Protein AF-A0A091DSF1-F1 (afdb_monomer_lite)

Structure (mmCIF, N/CA/C/O backbone):
data_AF-A0A091DSF1-F1
#
_entry.id   AF-A0A091DSF1-F1
#
loop_
_atom_site.group_PDB
_atom_site.id
_atom_site.type_symbol
_atom_site.label_atom_id
_atom_site.label_alt_id
_atom_site.label_comp_id
_atom_site.label_asym_id
_atom_site.label_entity_id
_atom_site.label_seq_id
_atom_site.pdbx_PDB_ins_code
_atom_site.Cartn_x
_atom_site.Cartn_y
_atom_site.Cartn_z
_atom_site.occupancy
_atom_site.B_iso_or_equiv
_atom_site.auth_seq_id
_atom_site.auth_comp_id
_atom_site.auth_asym_id
_atom_site.auth_atom_id
_atom_site.pdbx_PDB_model_num
ATOM 1 N N . MET A 1 1 ? 6.941 7.607 -9.540 1.00 82.31 1 MET A N 1
ATOM 2 C CA . MET A 1 1 ? 7.111 6.424 -10.412 1.00 82.31 1 MET A CA 1
ATOM 3 C C . MET A 1 1 ? 6.144 6.342 -11.587 1.00 82.31 1 MET A C 1
ATOM 5 O O . MET A 1 1 ? 6.622 6.456 -12.704 1.00 82.31 1 MET A O 1
ATOM 9 N N . GLN A 1 2 ? 4.824 6.192 -11.402 1.00 90.00 2 GLN A N 1
ATOM 10 C CA . GLN A 1 2 ? 3.888 5.979 -12.531 1.00 90.00 2 GLN A CA 1
ATOM 11 C C . GLN A 1 2 ? 4.044 7.024 -13.659 1.00 90.00 2 GLN A C 1
ATOM 13 O O . GLN A 1 2 ? 4.315 6.660 -14.799 1.00 90.00 2 GLN A O 1
ATOM 18 N N . ASN A 1 3 ? 3.975 8.321 -13.329 1.00 93.19 3 ASN A N 1
ATOM 19 C CA . ASN A 1 3 ? 4.125 9.405 -14.313 1.00 93.19 3 ASN A CA 1
ATOM 20 C C . ASN A 1 3 ? 5.561 9.534 -14.854 1.00 93.19 3 ASN A C 1
ATOM 22 O O . ASN A 1 3 ? 5.748 9.822 -16.030 1.00 93.19 3 ASN A O 1
ATOM 26 N N . GLN A 1 4 ? 6.575 9.285 -14.016 1.00 91.81 4 GLN A N 1
ATOM 27 C CA . GLN A 1 4 ? 7.993 9.338 -14.414 1.00 91.81 4 GLN A CA 1
ATOM 28 C C . GLN A 1 4 ? 8.351 8.248 -15.433 1.00 91.81 4 GLN A C 1
ATOM 30 O O . GLN A 1 4 ? 9.239 8.441 -16.253 1.00 91.81 4 GLN A O 1
ATOM 35 N N . ARG A 1 5 ? 7.644 7.115 -15.404 1.00 90.44 5 ARG A N 1
ATOM 36 C CA . ARG A 1 5 ? 7.838 5.987 -16.324 1.00 90.44 5 ARG A CA 1
ATOM 37 C C . ARG A 1 5 ? 6.882 6.021 -17.522 1.00 90.44 5 ARG A C 1
ATOM 39 O O . ARG A 1 5 ? 6.739 5.025 -18.219 1.00 90.44 5 ARG A O 1
ATOM 46 N N . GLY A 1 6 ? 6.191 7.143 -17.743 1.00 93.94 6 GLY A N 1
ATOM 47 C CA . GLY A 1 6 ? 5.244 7.313 -18.850 1.00 93.94 6 GLY A CA 1
ATOM 48 C C . GLY A 1 6 ? 3.915 6.566 -18.687 1.00 93.94 6 GLY A C 1
ATOM 49 O O . GLY A 1 6 ? 3.110 6.560 -19.620 1.00 93.94 6 GLY A O 1
ATOM 50 N N . GLY A 1 7 ? 3.660 5.973 -17.516 1.00 93.00 7 GLY A N 1
ATOM 51 C CA . GLY A 1 7 ? 2.396 5.324 -17.182 1.00 93.00 7 GLY A CA 1
ATOM 52 C C . GLY A 1 7 ? 1.232 6.314 -17.070 1.00 93.00 7 GLY A C 1
ATOM 53 O O . GLY A 1 7 ? 1.374 7.527 -17.252 1.00 93.00 7 GLY A O 1
ATOM 54 N N . ARG A 1 8 ? 0.040 5.789 -16.785 1.00 96.25 8 ARG A N 1
ATOM 55 C CA . ARG A 1 8 ? -1.176 6.581 -16.558 1.00 96.25 8 ARG A CA 1
ATOM 56 C C . ARG A 1 8 ? -1.761 6.223 -15.200 1.00 96.25 8 ARG A C 1
ATOM 58 O O . ARG A 1 8 ? -1.817 5.051 -14.836 1.00 96.25 8 ARG A O 1
ATOM 65 N N . VAL A 1 9 ? -2.158 7.232 -14.432 1.00 94.56 9 VAL A N 1
ATOM 66 C CA . VAL A 1 9 ? -2.854 7.026 -13.158 1.00 94.56 9 VAL A CA 1
ATOM 67 C C . VAL A 1 9 ? -4.334 6.819 -13.454 1.00 94.56 9 VAL A C 1
ATOM 69 O O . VAL A 1 9 ? -4.955 7.659 -14.101 1.00 94.56 9 VAL A O 1
ATOM 72 N N . LEU A 1 10 ? -4.878 5.698 -12.987 1.00 95.44 10 LEU A N 1
ATOM 73 C CA . LEU A 1 10 ? -6.308 5.415 -12.994 1.00 95.44 10 LEU A CA 1
ATOM 74 C C . LEU A 1 10 ? -6.775 5.406 -11.541 1.00 95.44 10 LEU A C 1
ATOM 76 O O . LEU A 1 10 ? -6.342 4.559 -10.759 1.00 95.44 10 LEU A O 1
ATOM 80 N N . PHE A 1 11 ? -7.604 6.380 -11.175 1.00 96.00 11 PHE A N 1
ATOM 81 C CA . PHE A 1 11 ? -8.166 6.462 -9.832 1.00 96.00 11 PHE A CA 1
ATOM 82 C C . PHE A 1 11 ? -9.289 5.438 -9.663 1.00 96.00 11 PHE A C 1
ATOM 84 O O . PHE A 1 11 ? -10.062 5.197 -10.589 1.00 96.00 11 PHE A O 1
ATOM 91 N N . GLN A 1 12 ? -9.352 4.843 -8.476 1.00 96.25 12 GLN A N 1
ATOM 92 C CA . GLN A 1 12 ? -10.403 3.922 -8.056 1.00 96.25 12 GLN A CA 1
ATOM 93 C C . GLN A 1 12 ? -11.047 4.456 -6.779 1.00 96.25 12 GLN A C 1
ATOM 95 O O . GLN A 1 12 ? -10.413 5.208 -6.033 1.00 96.25 12 GLN A O 1
ATOM 100 N N . ASP A 1 13 ? -12.286 4.045 -6.524 1.00 97.31 13 ASP A N 1
ATOM 101 C CA . ASP A 1 13 ? -12.991 4.412 -5.302 1.00 97.31 13 ASP A CA 1
ATOM 102 C C . ASP A 1 13 ? -12.286 3.819 -4.081 1.00 97.31 13 ASP A C 1
ATOM 104 O O . ASP A 1 13 ? -12.090 2.602 -3.976 1.00 97.31 13 ASP A O 1
ATOM 108 N N . VAL A 1 14 ? -11.935 4.684 -3.130 1.00 95.31 14 VAL A N 1
ATOM 109 C CA . VAL A 1 14 ? -11.413 4.250 -1.835 1.00 95.31 14 VAL A CA 1
ATOM 110 C C . VAL A 1 14 ? -12.572 3.668 -1.041 1.00 95.31 14 VAL A C 1
ATOM 112 O O . VAL A 1 14 ? -13.507 4.378 -0.66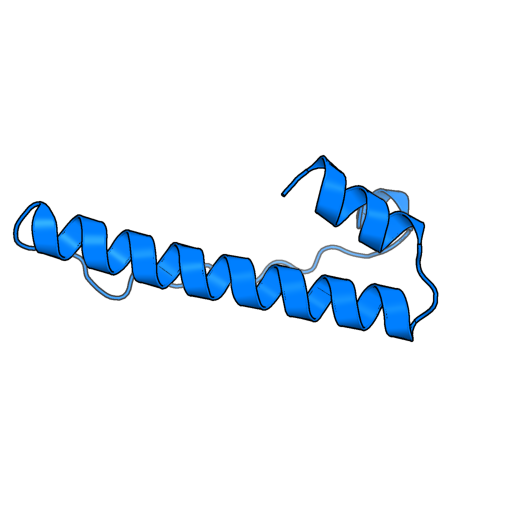9 1.00 95.31 14 VAL A O 1
ATOM 115 N N . GLN A 1 15 ? -12.518 2.360 -0.807 1.00 95.88 15 GLN A N 1
ATOM 116 C CA . GLN A 1 15 ? -13.533 1.677 -0.018 1.00 95.88 15 GLN A CA 1
ATOM 117 C C . GLN A 1 15 ? -13.489 2.173 1.425 1.00 95.88 15 GLN A C 1
ATOM 119 O O . GLN A 1 15 ? -12.412 2.417 1.977 1.00 95.88 15 GLN A O 1
ATOM 124 N N . LYS A 1 16 ? -14.667 2.307 2.041 1.00 95.12 16 LYS A N 1
ATOM 125 C CA . LYS A 1 16 ? -14.740 2.603 3.469 1.00 95.12 16 LYS A CA 1
ATOM 126 C C . LYS A 1 16 ? -14.040 1.495 4.275 1.00 95.12 16 LYS A C 1
ATOM 128 O O . LYS A 1 16 ? -14.018 0.346 3.818 1.00 95.12 16 LYS A O 1
ATOM 133 N N . PRO A 1 17 ? -13.494 1.809 5.460 1.00 92.69 17 PRO A N 1
ATOM 134 C CA . PRO A 1 17 ? -13.001 0.787 6.373 1.00 92.69 17 PRO A CA 1
ATOM 135 C C . PRO A 1 17 ? -14.072 -0.271 6.664 1.00 92.69 17 PRO A C 1
ATOM 137 O O . PRO A 1 17 ? -15.273 -0.010 6.551 1.00 92.69 17 PRO A O 1
ATOM 140 N N . SER A 1 18 ? -13.635 -1.473 7.036 1.00 90.25 18 SER A N 1
ATOM 141 C CA . SER A 1 18 ? -14.550 -2.570 7.371 1.00 90.25 18 SER A CA 1
ATOM 142 C C . SER A 1 18 ? -15.439 -2.250 8.571 1.00 90.25 18 SER A C 1
ATOM 144 O O . SER A 1 18 ? -16.568 -2.732 8.623 1.00 90.25 18 SER A O 1
ATOM 146 N N . GLU A 1 19 ? -14.940 -1.433 9.501 1.00 91.31 19 GLU A N 1
ATOM 147 C CA . GLU A 1 19 ? -15.630 -1.066 10.732 1.00 91.31 19 GLU A CA 1
ATOM 148 C C . GLU A 1 19 ? -15.631 0.453 10.927 1.00 91.31 19 GLU A C 1
ATOM 150 O O . GLU A 1 19 ? -14.641 1.133 10.648 1.00 91.31 19 GLU A O 1
ATOM 155 N N . ASP A 1 20 ? -16.761 0.973 11.406 1.00 92.25 20 ASP A N 1
ATOM 156 C CA . ASP A 1 20 ? -16.924 2.384 11.769 1.00 92.25 20 ASP A CA 1
ATOM 157 C C . ASP A 1 20 ? -16.493 2.643 13.237 1.00 92.25 20 ASP A C 1
ATOM 159 O O . ASP A 1 20 ? -16.135 3.766 13.595 1.00 92.25 20 ASP A O 1
ATOM 163 N N . GLU A 1 21 ? -16.462 1.595 14.073 1.00 93.94 21 GLU A N 1
ATOM 164 C CA . GLU A 1 21 ? -15.994 1.600 15.467 1.00 93.94 21 GLU A CA 1
ATOM 165 C C . GLU A 1 21 ? -14.948 0.495 15.676 1.00 93.94 21 GLU A C 1
ATOM 167 O O . GLU A 1 21 ? -15.131 -0.617 15.200 1.00 93.94 21 GLU A O 1
ATOM 172 N N . TRP A 1 22 ? -13.876 0.776 16.424 1.00 92.88 22 TRP A N 1
ATOM 173 C CA . TRP A 1 22 ? -12.710 -0.121 16.549 1.00 92.88 22 TRP A CA 1
ATOM 174 C C . TRP A 1 22 ? -12.606 -0.842 17.899 1.00 92.88 22 TRP A C 1
ATOM 176 O O . TRP A 1 22 ? -11.537 -1.320 18.267 1.00 92.88 22 TRP A O 1
ATOM 186 N N . GLY A 1 23 ? -13.691 -0.871 18.675 1.00 93.00 23 GLY A N 1
ATOM 187 C CA . GLY A 1 23 ? -13.712 -1.522 19.984 1.00 93.00 23 GLY A CA 1
ATOM 188 C C . GLY A 1 23 ? -12.693 -0.935 20.968 1.00 93.00 23 GLY A C 1
ATOM 189 O O . GLY A 1 23 ? -12.628 0.278 21.183 1.00 93.00 23 GLY A O 1
ATOM 190 N N . LYS A 1 24 ? -11.925 -1.807 21.627 1.00 95.19 24 LYS A N 1
ATOM 191 C CA . LYS A 1 24 ? -10.858 -1.417 22.559 1.00 95.19 24 LYS A CA 1
ATOM 192 C C . LYS A 1 24 ? -9.551 -1.188 21.802 1.00 95.19 24 LYS A C 1
ATOM 194 O O . LYS A 1 24 ? -9.365 -1.635 20.680 1.00 95.19 24 LYS A O 1
ATOM 199 N N . THR A 1 25 ? -8.575 -0.575 22.471 1.00 95.25 25 THR A N 1
ATOM 200 C CA . THR A 1 25 ? -7.245 -0.321 21.891 1.00 95.25 25 THR A CA 1
ATOM 201 C C . THR A 1 25 ? -6.581 -1.575 21.315 1.00 95.25 25 THR A C 1
ATOM 203 O O . THR A 1 25 ? -5.901 -1.483 20.301 1.00 95.25 25 THR A O 1
ATOM 206 N N . VAL A 1 26 ? -6.767 -2.739 21.948 1.00 97.12 26 VAL A N 1
ATOM 207 C CA . VAL A 1 26 ? -6.211 -4.006 21.449 1.00 97.12 26 VAL A CA 1
ATOM 208 C C . VAL A 1 26 ? -6.833 -4.409 20.112 1.00 97.12 26 VAL A C 1
ATOM 210 O O . VAL A 1 26 ? -6.095 -4.712 19.182 1.00 97.12 26 VAL A O 1
ATOM 213 N N . ASP A 1 27 ? -8.156 -4.303 19.985 1.00 95.69 27 ASP A N 1
ATOM 214 C CA . ASP A 1 27 ? -8.893 -4.664 18.772 1.00 95.69 27 ASP A CA 1
ATOM 215 C C . ASP A 1 27 ? -8.481 -3.741 17.607 1.00 95.69 27 ASP A C 1
ATOM 217 O O . ASP A 1 27 ? -8.178 -4.197 16.504 1.00 95.69 27 ASP A O 1
ATOM 221 N N . ALA A 1 28 ? -8.346 -2.438 17.883 1.00 95.50 28 ALA A N 1
ATOM 222 C CA . ALA A 1 28 ? -7.862 -1.453 16.917 1.00 95.50 28 ALA A CA 1
ATOM 223 C C . ALA A 1 28 ? -6.425 -1.740 16.436 1.00 95.50 28 ALA A C 1
ATOM 225 O O . ALA A 1 28 ? -6.126 -1.602 15.248 1.00 95.50 28 ALA A O 1
ATOM 226 N N . ILE A 1 29 ? -5.528 -2.144 17.343 1.00 96.75 29 ILE A N 1
ATOM 227 C CA . ILE A 1 29 ? -4.142 -2.493 16.993 1.00 96.75 29 ILE A CA 1
ATOM 228 C C . ILE A 1 29 ? -4.101 -3.780 16.168 1.00 96.75 29 ILE A C 1
ATOM 230 O O . ILE A 1 29 ? -3.355 -3.846 15.193 1.00 96.75 29 ILE A O 1
ATOM 234 N N . GLU A 1 30 ? -4.898 -4.791 16.513 1.00 96.25 30 GLU A N 1
ATOM 235 C CA . GLU A 1 30 ? -4.980 -6.032 15.737 1.00 96.25 30 GLU A CA 1
ATOM 236 C C . GLU A 1 30 ? -5.502 -5.776 14.316 1.00 96.25 30 GLU A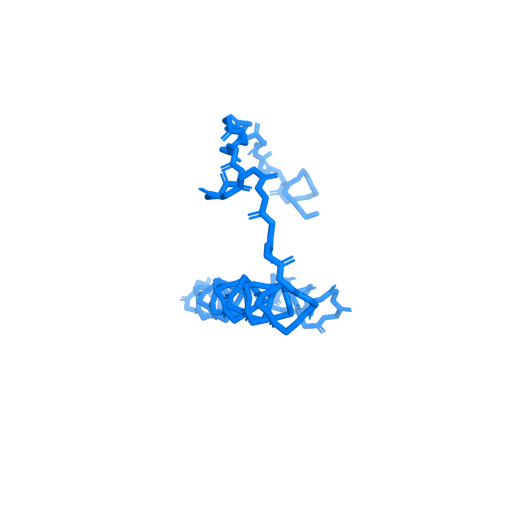 C 1
ATOM 238 O O . GLU A 1 30 ? -4.937 -6.296 13.347 1.00 96.25 30 GLU A O 1
ATOM 243 N N . ALA A 1 31 ? -6.511 -4.911 14.169 1.00 95.25 31 ALA A N 1
ATOM 244 C CA . ALA A 1 31 ? -7.014 -4.479 12.869 1.00 95.25 31 ALA A CA 1
ATOM 245 C C . ALA A 1 31 ? -5.951 -3.718 12.055 1.00 95.25 31 ALA A C 1
ATOM 247 O O . ALA A 1 31 ? -5.738 -4.021 10.876 1.00 95.25 31 ALA A O 1
ATOM 248 N N . ALA A 1 32 ? -5.232 -2.778 12.680 1.00 96.19 32 ALA A N 1
ATOM 249 C CA . ALA A 1 32 ? -4.128 -2.062 12.041 1.00 96.19 32 ALA A CA 1
ATOM 250 C C . ALA A 1 32 ? -3.009 -3.023 11.606 1.00 96.19 32 ALA A C 1
ATOM 252 O O . ALA A 1 32 ? -2.545 -2.964 10.468 1.00 96.19 32 ALA A O 1
ATOM 253 N N . GLN A 1 33 ? -2.637 -3.979 12.458 1.00 97.31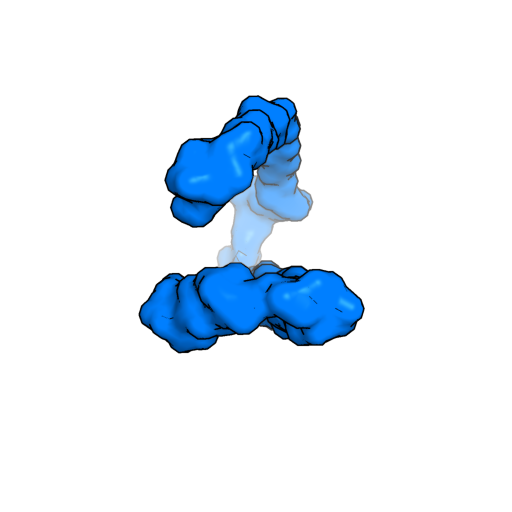 33 GLN A N 1
ATOM 254 C CA . GLN A 1 33 ? -1.616 -4.976 12.145 1.00 97.31 33 GLN A CA 1
ATOM 255 C C . GLN A 1 33 ? -2.043 -5.894 10.987 1.00 97.31 33 GLN A C 1
ATOM 257 O O . GLN A 1 33 ? -1.216 -6.287 10.160 1.00 97.31 33 GLN A O 1
ATOM 262 N N . ALA A 1 34 ? -3.323 -6.269 10.909 1.00 96.31 34 ALA A N 1
ATOM 263 C CA . ALA A 1 34 ? -3.848 -7.038 9.784 1.00 96.31 34 ALA A CA 1
ATOM 264 C C . ALA A 1 34 ? -3.763 -6.241 8.472 1.00 96.31 34 ALA A C 1
ATOM 266 O O . ALA A 1 34 ? -3.339 -6.783 7.447 1.00 96.31 34 ALA A O 1
ATOM 267 N N . LEU A 1 35 ? -4.095 -4.947 8.511 1.00 96.31 35 LEU A N 1
ATOM 268 C CA . LEU A 1 35 ? -3.952 -4.045 7.370 1.00 96.31 35 LEU A CA 1
ATOM 269 C C . LEU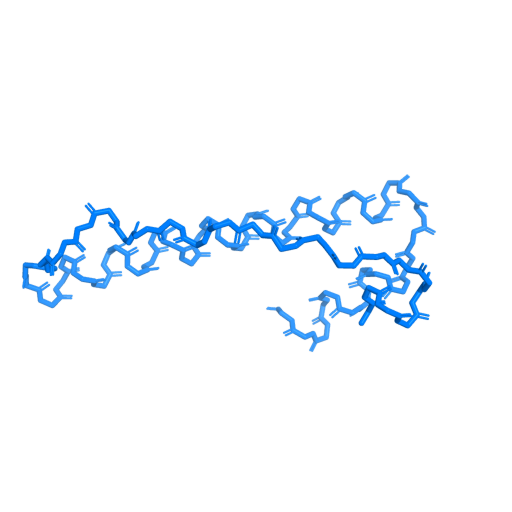 A 1 35 ? -2.487 -3.917 6.927 1.00 96.31 35 LEU A C 1
ATOM 271 O O . LEU A 1 35 ? -2.196 -4.062 5.739 1.00 96.31 35 LEU A O 1
ATOM 275 N N . GLU A 1 36 ? -1.561 -3.722 7.867 1.00 97.31 36 GLU A N 1
ATOM 276 C CA . GLU A 1 36 ? -0.121 -3.654 7.595 1.00 97.31 36 GLU A CA 1
ATOM 277 C C . GLU A 1 36 ? 0.402 -4.940 6.944 1.00 97.31 36 GLU A C 1
ATOM 279 O O . GLU A 1 36 ? 1.128 -4.881 5.952 1.00 97.31 36 GLU A O 1
ATOM 284 N N . LYS A 1 37 ? -0.007 -6.117 7.438 1.00 98.06 37 LYS A N 1
ATOM 285 C CA . LYS A 1 37 ? 0.367 -7.411 6.837 1.00 98.06 37 LYS A CA 1
ATOM 286 C C . LYS A 1 37 ? -0.137 -7.545 5.402 1.00 98.06 37 LYS A C 1
ATOM 288 O O . LYS A 1 37 ? 0.602 -8.034 4.545 1.00 98.06 37 LYS A O 1
ATOM 293 N N . ASN A 1 38 ? -1.369 -7.112 5.134 1.00 97.38 38 ASN A N 1
ATOM 294 C CA . ASN A 1 38 ? -1.946 -7.136 3.791 1.00 97.38 38 ASN A CA 1
ATOM 295 C C . ASN A 1 38 ? -1.194 -6.192 2.842 1.00 97.38 38 ASN A C 1
ATOM 297 O O . ASN A 1 38 ? -0.844 -6.595 1.732 1.00 97.38 38 ASN A O 1
ATOM 301 N N . LEU A 1 39 ? -0.884 -4.972 3.291 1.00 97.12 39 LEU A N 1
ATOM 302 C CA . LEU A 1 39 ? -0.091 -4.011 2.524 1.00 97.12 39 LEU A CA 1
ATOM 303 C C . LEU A 1 39 ? 1.315 -4.551 2.236 1.00 97.12 39 LEU A C 1
ATOM 305 O O . LEU A 1 39 ? 1.762 -4.533 1.091 1.00 97.12 39 LEU A O 1
ATOM 309 N N . HIS A 1 40 ? 1.989 -5.088 3.254 1.00 96.38 40 HIS A N 1
ATOM 310 C CA . HIS A 1 40 ? 3.321 -5.662 3.106 1.00 96.38 40 HIS A CA 1
ATOM 311 C C . HIS A 1 40 ? 3.322 -6.832 2.115 1.00 96.38 40 HIS A C 1
ATOM 313 O O . HIS A 1 40 ? 4.203 -6.924 1.263 1.00 96.38 40 HIS A O 1
ATOM 319 N N . ARG A 1 41 ? 2.302 -7.702 2.155 1.00 98.19 41 ARG A N 1
ATOM 320 C CA . ARG A 1 41 ? 2.146 -8.773 1.163 1.00 98.19 41 ARG A CA 1
ATOM 321 C C . ARG A 1 41 ? 1.998 -8.216 -0.253 1.00 98.19 41 ARG A C 1
ATOM 323 O O . ARG A 1 41 ? 2.705 -8.675 -1.143 1.00 98.19 41 ARG A O 1
ATOM 330 N N . ALA A 1 42 ? 1.147 -7.210 -0.450 1.00 97.94 42 ALA A N 1
ATOM 331 C CA . ALA A 1 42 ? 0.957 -6.585 -1.758 1.00 97.94 42 ALA A CA 1
ATOM 332 C C . ALA A 1 42 ? 2.254 -5.955 -2.302 1.00 97.94 42 ALA A C 1
ATOM 334 O O . ALA A 1 42 ? 2.541 -6.071 -3.494 1.00 97.94 42 ALA A O 1
ATOM 335 N N . LEU A 1 43 ? 3.068 -5.340 -1.437 1.00 97.44 43 LEU A N 1
ATOM 336 C CA . LEU A 1 43 ? 4.383 -4.804 -1.806 1.00 97.44 43 LEU A CA 1
ATOM 33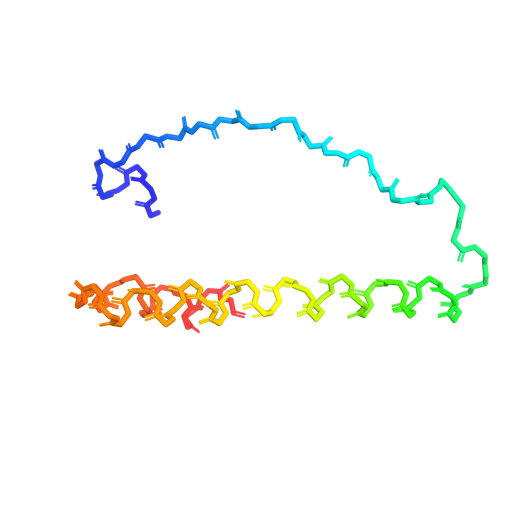7 C C . LEU A 1 43 ? 5.364 -5.912 -2.211 1.00 97.44 43 LEU A C 1
ATOM 339 O O . LEU A 1 43 ? 6.049 -5.783 -3.227 1.00 97.44 43 LEU A O 1
ATOM 343 N N . LEU A 1 44 ? 5.406 -7.022 -1.465 1.00 97.56 44 LEU A N 1
ATOM 344 C CA . LEU A 1 44 ? 6.235 -8.182 -1.809 1.00 97.56 44 LEU A CA 1
ATOM 345 C C . LEU A 1 44 ? 5.842 -8.786 -3.161 1.00 97.56 44 LEU A C 1
ATOM 347 O O . LEU A 1 44 ? 6.721 -9.098 -3.966 1.00 97.56 44 LEU A O 1
ATOM 351 N N . ASP A 1 45 ? 4.542 -8.926 -3.416 1.00 98.06 45 ASP A N 1
ATOM 352 C CA . ASP A 1 45 ? 4.020 -9.471 -4.669 1.00 98.06 45 ASP A CA 1
ATOM 353 C C . ASP A 1 45 ? 4.328 -8.531 -5.848 1.00 98.06 45 ASP A C 1
ATOM 355 O O . ASP A 1 45 ? 4.749 -8.982 -6.918 1.00 98.06 45 ASP A O 1
ATOM 359 N N . LEU A 1 46 ? 4.211 -7.213 -5.644 1.00 96.50 46 LEU A N 1
ATOM 360 C CA . LEU A 1 46 ? 4.596 -6.211 -6.639 1.00 96.50 46 LEU A CA 1
ATOM 361 C C . LEU A 1 46 ? 6.103 -6.241 -6.931 1.00 96.50 46 LEU A C 1
ATOM 363 O O . LEU A 1 46 ? 6.498 -6.171 -8.096 1.00 96.50 46 LEU A O 1
ATOM 367 N N . ARG A 1 47 ? 6.949 -6.395 -5.906 1.00 95.88 47 ARG A N 1
ATOM 368 C C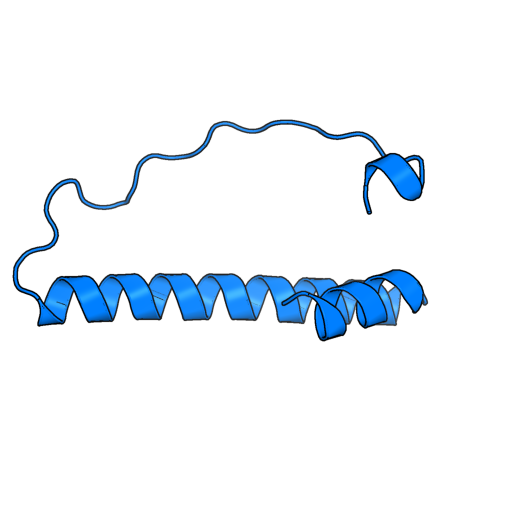A . ARG A 1 47 ? 8.397 -6.570 -6.092 1.00 95.88 47 ARG A CA 1
ATOM 369 C C . ARG A 1 47 ? 8.702 -7.837 -6.885 1.00 95.88 47 ARG A C 1
ATOM 371 O O . ARG A 1 47 ? 9.479 -7.787 -7.833 1.00 95.88 47 ARG A O 1
ATOM 378 N N . ALA A 1 48 ? 8.069 -8.960 -6.542 1.00 96.50 48 ALA A N 1
ATOM 379 C CA . ALA A 1 48 ? 8.242 -10.216 -7.268 1.00 96.50 48 ALA A CA 1
ATOM 380 C C . ALA A 1 48 ? 7.849 -10.073 -8.749 1.00 96.50 48 ALA A C 1
ATOM 382 O O . ALA A 1 48 ? 8.557 -10.570 -9.629 1.00 96.50 48 ALA A O 1
ATOM 383 N N . LEU A 1 49 ? 6.769 -9.337 -9.036 1.00 96.38 49 LEU A N 1
ATOM 384 C CA . LEU A 1 49 ? 6.372 -9.002 -10.401 1.00 96.38 49 LEU A CA 1
ATOM 385 C C . LEU A 1 49 ? 7.429 -8.141 -11.109 1.00 96.38 49 LEU A C 1
ATOM 387 O O . LEU A 1 49 ? 7.804 -8.466 -12.235 1.00 96.38 49 LEU A O 1
ATOM 391 N N . GLY A 1 50 ? 7.942 -7.094 -10.456 1.00 94.44 50 GLY A N 1
ATOM 392 C CA . GLY A 1 50 ? 9.019 -6.252 -10.989 1.00 94.44 50 GLY A CA 1
ATOM 393 C C . GLY A 1 50 ? 10.274 -7.057 -11.335 1.00 94.44 50 GLY A C 1
ATOM 394 O O . GLY A 1 50 ? 10.804 -6.939 -12.442 1.00 94.44 50 GLY A O 1
ATOM 395 N N . SER A 1 51 ? 10.693 -7.966 -10.451 1.00 94.94 51 SER A N 1
ATOM 396 C CA . SER A 1 51 ? 11.806 -8.886 -10.706 1.00 94.94 51 SER A CA 1
ATOM 397 C C . SER A 1 51 ? 11.528 -9.807 -11.898 1.00 94.94 51 SER A C 1
ATOM 399 O O . SER A 1 51 ? 12.375 -9.934 -12.783 1.00 94.94 51 SER A O 1
ATOM 401 N N . ALA A 1 52 ? 10.332 -10.402 -11.980 1.00 97.19 52 ALA A N 1
ATOM 402 C CA . ALA A 1 52 ? 9.943 -11.277 -13.089 1.00 97.19 52 ALA A CA 1
ATOM 403 C C . ALA A 1 52 ? 9.868 -10.544 -14.441 1.00 97.19 52 ALA A C 1
ATOM 405 O O . ALA A 1 52 ? 10.077 -11.153 -15.490 1.00 97.19 52 ALA A O 1
ATOM 406 N N . LYS A 1 53 ? 9.576 -9.239 -14.429 1.00 95.31 53 LYS A N 1
ATOM 407 C CA . LYS A 1 53 ? 9.566 -8.370 -15.615 1.00 95.31 53 LYS A CA 1
ATOM 408 C C . LYS A 1 53 ? 10.919 -7.718 -15.907 1.00 95.31 53 LYS A C 1
ATOM 410 O O . LYS A 1 53 ? 11.025 -6.995 -16.893 1.00 95.31 53 LYS A O 1
ATOM 415 N N . THR A 1 54 ? 11.945 -8.006 -15.101 1.00 93.50 54 THR A N 1
ATOM 416 C CA . THR A 1 54 ? 13.286 -7.414 -15.225 1.00 93.50 54 THR A CA 1
ATOM 417 C C . THR A 1 54 ? 13.230 -5.881 -15.159 1.00 93.50 54 THR A C 1
ATOM 419 O O . THR A 1 54 ? 13.838 -5.175 -15.959 1.00 93.50 54 THR A O 1
ATOM 422 N N . GLU A 1 55 ? 12.478 -5.353 -14.191 1.00 91.38 55 GLU A N 1
ATOM 423 C CA . GLU A 1 55 ? 12.335 -3.918 -13.925 1.00 91.38 55 GLU A CA 1
ATOM 424 C C . GLU A 1 55 ? 13.091 -3.518 -12.640 1.00 91.38 55 GLU A C 1
ATOM 426 O O . GLU A 1 55 ? 12.454 -3.229 -11.627 1.00 91.38 55 GLU A O 1
ATOM 431 N N . PRO A 1 56 ? 14.441 -3.472 -12.647 1.00 90.75 56 PRO A N 1
ATOM 432 C CA . PRO A 1 56 ? 15.240 -3.229 -11.439 1.00 90.75 56 PRO A CA 1
ATOM 433 C C . PRO A 1 56 ? 14.890 -1.901 -10.762 1.00 90.75 56 PRO A C 1
ATOM 435 O O . PRO A 1 56 ? 14.674 -1.861 -9.562 1.00 90.75 56 PRO A O 1
ATOM 438 N N . HIS A 1 57 ? 14.662 -0.848 -11.549 1.00 91.31 57 HIS A N 1
ATOM 439 C CA . HIS A 1 57 ? 14.271 0.465 -11.034 1.00 91.31 57 HIS A CA 1
ATOM 440 C C . HIS A 1 57 ? 12.938 0.454 -10.258 1.00 91.31 57 HIS A C 1
ATOM 442 O O . HIS A 1 57 ? 12.709 1.317 -9.416 1.00 91.31 57 HIS A O 1
ATOM 448 N N . LEU A 1 58 ? 12.017 -0.477 -10.553 1.00 92.50 58 LEU A N 1
ATOM 449 C CA . LEU A 1 58 ? 10.799 -0.639 -9.752 1.00 92.50 58 LEU A CA 1
ATOM 450 C C . LEU A 1 58 ? 11.115 -1.325 -8.420 1.00 92.50 58 LEU A C 1
ATOM 452 O O . LEU A 1 58 ? 10.604 -0.884 -7.398 1.00 92.50 58 LEU A O 1
ATOM 456 N N . CYS A 1 59 ? 11.941 -2.372 -8.433 1.00 94.75 59 CYS A N 1
ATOM 457 C CA . CYS A 1 59 ? 12.349 -3.070 -7.216 1.00 94.75 59 CYS A CA 1
ATOM 458 C C . CYS A 1 59 ? 13.129 -2.146 -6.274 1.00 94.75 59 CYS A C 1
ATOM 460 O O . CYS A 1 59 ? 12.743 -2.040 -5.117 1.00 94.75 59 CYS A O 1
ATOM 462 N N . ASP A 1 60 ? 14.119 -1.409 -6.786 1.00 94.88 60 ASP A N 1
ATOM 463 C CA . ASP A 1 60 ? 14.922 -0.460 -6.002 1.00 94.88 60 ASP A CA 1
ATOM 464 C C . ASP A 1 60 ? 14.031 0.607 -5.349 1.00 94.88 60 ASP A C 1
ATOM 466 O O . ASP A 1 60 ? 14.136 0.893 -4.162 1.00 94.88 60 ASP A O 1
ATOM 470 N N . PHE A 1 61 ? 13.070 1.151 -6.104 1.00 94.88 61 PHE A N 1
ATOM 471 C CA . PHE A 1 61 ? 12.122 2.121 -5.559 1.00 94.88 61 PHE A CA 1
ATOM 472 C C . PHE A 1 61 ? 11.272 1.541 -4.425 1.00 94.88 61 PHE A C 1
ATOM 474 O O . PHE A 1 61 ? 11.012 2.240 -3.448 1.00 94.88 61 PHE A O 1
ATOM 481 N N . LEU A 1 62 ? 10.813 0.293 -4.564 1.00 94.69 62 LEU A N 1
ATOM 482 C CA . LEU A 1 62 ? 10.031 -0.358 -3.517 1.00 94.69 62 LEU A CA 1
ATOM 483 C C . LEU A 1 62 ? 10.869 -0.611 -2.264 1.00 94.69 62 LEU A C 1
ATOM 485 O O . LEU A 1 62 ? 10.320 -0.478 -1.186 1.00 94.69 62 LEU A O 1
ATOM 489 N N . GLU A 1 63 ? 12.157 -0.928 -2.395 1.00 93.19 63 GLU A N 1
ATOM 490 C CA . GLU A 1 63 ? 13.052 -1.185 -1.257 1.00 93.19 63 GLU A CA 1
ATOM 491 C C . GLU A 1 63 ? 13.509 0.097 -0.547 1.00 93.19 63 GLU A C 1
ATOM 493 O O . GLU A 1 63 ? 13.689 0.097 0.669 1.00 93.19 63 GLU A O 1
ATOM 498 N N . ASP A 1 64 ? 13.660 1.200 -1.282 1.00 94.88 64 ASP A N 1
ATOM 499 C CA . ASP A 1 64 ? 14.082 2.483 -0.711 1.00 94.88 64 ASP A CA 1
ATOM 500 C C . ASP A 1 64 ? 12.935 3.244 -0.022 1.00 94.88 64 ASP A C 1
ATOM 502 O O . ASP A 1 64 ? 13.180 4.069 0.860 1.00 94.88 64 ASP A O 1
ATOM 506 N N . HIS A 1 65 ? 11.689 3.045 -0.470 1.00 92.75 65 HIS A N 1
ATOM 507 C CA . HIS A 1 65 ? 10.556 3.900 -0.082 1.00 92.75 65 HIS A CA 1
ATOM 508 C C . HIS A 1 65 ? 9.488 3.192 0.759 1.00 92.75 65 HIS A C 1
ATOM 510 O O . HIS A 1 65 ? 8.628 3.887 1.310 1.00 92.75 65 HIS A O 1
ATOM 516 N N . PHE A 1 66 ? 9.511 1.859 0.845 1.00 91.31 66 PHE A N 1
ATOM 517 C CA . PHE A 1 66 ? 8.508 1.061 1.554 1.00 91.31 66 PHE A CA 1
ATOM 518 C C . PHE A 1 66 ? 9.139 -0.086 2.347 1.00 91.31 66 PHE A C 1
ATOM 520 O O . PHE A 1 66 ? 8.596 -0.381 3.436 1.00 91.31 66 PHE A O 1
#

Sequence (66 aa):
MQNQRGGRVLFQDVQKPSEDEWGKTVDAIEAAQALEKNLHRALLDLRALGSAKTEPHLCDFLEDHF

Organism: Fukomys damarensis (NCBI:txid885580)

Secondary structure (DSSP, 8-state):
-TTTTT--------PPPS-S---SHHHHHHHHHHHHHHHHHHHHHHHHHHHHTT-HHHHHHHHHH-

InterPro domains:
  IPR001519 Ferritin [PTHR11431] (1-66)
  IPR008331 Ferritin/DPS domain [PF00210] (2-64)
  IPR009040 Ferritin-like diiron domain [PS50905] (1-66)
  IPR009078 Ferritin-like superfamily [SSF47240] (1-66)
  IPR012347 Ferritin-like [G3DSA:1.20.1260.10] (1-66)

pLDDT: mean 94.69, std 2.65, range [82.31, 98.19]

Radius of gyration: 15.87 Å; chains: 1; bounding box: 32×21×41 Å

Foldseek 3Di:
DQVVVVHDDDDDDDDDDPDPDQPDPVSVVVSVVVVVVVVVVVLVVVLVVCVVVVNVVSNVCSVVPD